Protein AF-A0A3B9HI91-F1 (afdb_monomer_lite)

Sequence (63 aa):
TDEEAFIYLATDLTEGQSSPEETESLQIRKLPLTEAIQMAMDGRITDAMSVAGLLKAKLVLGL

Radius of gyration: 13.76 Å; chains: 1; bounding box: 30×34×28 Å

pLDDT: mean 95.76, std 3.53, range [75.12, 98.56]

Structure (mmCIF, N/CA/C/O backbone):
data_AF-A0A3B9HI91-F1
#
_entry.id   AF-A0A3B9HI91-F1
#
loop_
_atom_site.group_PDB
_atom_site.id
_atom_site.type_symbol
_atom_site.label_atom_id
_atom_site.label_alt_id
_atom_site.label_comp_id
_atom_site.label_asym_id
_atom_site.label_entity_id
_atom_site.label_seq_id
_atom_site.pdbx_PDB_ins_code
_atom_site.Cartn_x
_atom_site.Cartn_y
_atom_site.Cartn_z
_atom_site.occupancy
_atom_site.B_iso_or_equiv
_atom_site.auth_seq_id
_atom_site.auth_comp_id
_atom_site.auth_asym_id
_atom_site.auth_atom_id
_atom_site.pdbx_PDB_model_num
ATOM 1 N N . THR A 1 1 ? 16.400 -16.743 -7.982 1.00 75.12 1 THR A N 1
ATOM 2 C CA . THR A 1 1 ? 16.647 -15.305 -7.808 1.00 75.12 1 THR A CA 1
ATOM 3 C C . THR A 1 1 ? 16.888 -15.065 -6.334 1.00 75.12 1 THR A C 1
ATOM 5 O O . THR A 1 1 ? 16.477 -15.893 -5.527 1.00 75.12 1 THR A O 1
ATOM 8 N N . ASP A 1 2 ? 17.600 -14.002 -6.012 1.00 91.44 2 ASP A N 1
ATOM 9 C CA . ASP A 1 2 ? 17.995 -13.538 -4.676 1.00 91.44 2 ASP A CA 1
ATOM 10 C C . ASP A 1 2 ? 17.390 -12.155 -4.369 1.00 91.44 2 ASP A C 1
ATOM 12 O O . ASP A 1 2 ? 17.883 -11.414 -3.528 1.00 91.44 2 ASP A O 1
ATOM 16 N N . GLU A 1 3 ? 16.317 -11.802 -5.081 1.00 93.25 3 GLU A N 1
ATOM 17 C CA . GLU A 1 3 ? 15.608 -10.540 -4.916 1.00 93.25 3 GLU A CA 1
ATOM 18 C C . GLU A 1 3 ? 14.713 -10.578 -3.675 1.00 93.25 3 GLU A C 1
ATOM 20 O O . GLU A 1 3 ? 13.935 -11.515 -3.472 1.00 93.25 3 GLU A O 1
ATOM 25 N N . GLU A 1 4 ? 14.809 -9.525 -2.867 1.00 94.00 4 GLU A N 1
ATOM 26 C CA . GLU A 1 4 ? 14.028 -9.335 -1.652 1.00 94.00 4 GLU A CA 1
ATOM 27 C C . GLU A 1 4 ? 13.226 -8.037 -1.748 1.00 94.00 4 GLU A C 1
ATOM 29 O O . GLU A 1 4 ? 13.743 -6.994 -2.148 1.00 94.00 4 GLU A O 1
ATOM 34 N N . ALA A 1 5 ? 11.960 -8.095 -1.337 1.00 93.75 5 ALA A N 1
ATOM 35 C CA . ALA A 1 5 ? 11.085 -6.935 -1.249 1.00 93.75 5 ALA A CA 1
ATOM 36 C C . ALA A 1 5 ? 10.575 -6.771 0.184 1.00 93.75 5 ALA A C 1
ATOM 38 O O . ALA A 1 5 ? 10.068 -7.716 0.795 1.00 93.75 5 ALA A O 1
ATOM 39 N N . PHE A 1 6 ? 10.667 -5.550 0.705 1.00 96.56 6 PHE A N 1
ATOM 40 C CA . PHE A 1 6 ? 10.181 -5.186 2.033 1.00 96.56 6 PHE A CA 1
ATOM 41 C C . PHE A 1 6 ? 8.954 -4.287 1.899 1.00 96.56 6 PHE A C 1
ATOM 43 O O . PHE A 1 6 ? 8.990 -3.267 1.214 1.00 96.56 6 PHE A O 1
ATOM 50 N N . ILE A 1 7 ? 7.865 -4.657 2.572 1.00 97.12 7 ILE A N 1
ATOM 51 C CA . ILE A 1 7 ? 6.614 -3.895 2.569 1.00 97.12 7 ILE A CA 1
ATOM 52 C C . ILE A 1 7 ? 6.442 -3.222 3.929 1.00 97.12 7 ILE A C 1
ATOM 54 O O . ILE A 1 7 ? 6.460 -3.890 4.964 1.00 97.12 7 ILE A O 1
ATOM 58 N N . TYR A 1 8 ? 6.220 -1.909 3.916 1.00 97.50 8 TYR A N 1
ATOM 59 C CA . TYR A 1 8 ? 6.011 -1.093 5.111 1.00 97.50 8 TYR A CA 1
ATOM 60 C C . TYR A 1 8 ? 4.592 -0.514 5.144 1.00 97.50 8 TYR A C 1
ATOM 62 O O . TYR A 1 8 ? 4.021 -0.184 4.106 1.00 97.50 8 TYR A O 1
ATOM 70 N N . LEU A 1 9 ? 4.034 -0.362 6.348 1.00 96.50 9 LEU A N 1
ATOM 71 C CA . LEU A 1 9 ? 2.770 0.335 6.592 1.00 96.50 9 LEU A CA 1
ATOM 72 C C . LEU A 1 9 ? 3.074 1.700 7.215 1.00 96.50 9 LEU A C 1
ATOM 74 O O . LEU A 1 9 ? 3.423 1.775 8.390 1.00 96.50 9 LEU A O 1
ATOM 78 N N . ALA A 1 10 ? 2.969 2.765 6.422 1.00 96.25 10 ALA A N 1
ATOM 79 C CA . ALA A 1 10 ? 3.213 4.123 6.894 1.00 96.25 10 ALA A CA 1
ATOM 80 C C . ALA A 1 10 ? 1.938 4.732 7.504 1.00 96.25 10 ALA A C 1
ATOM 82 O O . ALA A 1 10 ? 0.873 4.709 6.885 1.00 96.25 10 ALA A O 1
ATOM 83 N N . THR A 1 11 ? 2.054 5.286 8.710 1.00 94.94 11 THR A N 1
ATOM 84 C CA . THR A 1 11 ? 0.975 5.958 9.454 1.00 94.94 11 THR A CA 1
ATOM 85 C C . THR A 1 11 ? 1.424 7.350 9.891 1.00 94.94 11 THR A C 1
ATOM 87 O O . THR A 1 11 ? 2.588 7.702 9.719 1.00 94.94 11 THR A O 1
ATOM 90 N N . ASP A 1 12 ? 0.495 8.151 10.424 1.00 96.62 12 ASP A N 1
ATOM 91 C CA . ASP A 1 12 ? 0.776 9.503 10.939 1.00 96.62 12 ASP A CA 1
ATOM 92 C C . ASP A 1 12 ? 1.467 10.415 9.909 1.00 96.62 12 ASP A C 1
ATOM 94 O O . ASP A 1 12 ? 2.433 11.122 10.192 1.00 96.62 12 ASP A O 1
ATOM 98 N N . LEU A 1 13 ? 0.958 10.371 8.673 1.00 95.31 13 LEU A N 1
ATOM 99 C CA . LEU A 1 13 ? 1.525 11.081 7.530 1.00 95.31 13 LEU A CA 1
ATOM 100 C C . LEU A 1 13 ? 1.302 12.595 7.626 1.00 95.31 13 LEU A C 1
ATOM 102 O O . LEU A 1 13 ? 0.198 13.062 7.913 1.00 95.31 13 LEU A O 1
ATOM 106 N N . THR A 1 14 ? 2.332 13.357 7.267 1.00 96.38 14 THR A N 1
ATOM 107 C CA . THR A 1 14 ? 2.248 14.793 6.987 1.00 96.38 14 THR A CA 1
ATOM 108 C C . THR A 1 14 ? 2.345 15.038 5.484 1.00 96.38 14 THR A C 1
ATOM 110 O O . THR A 1 14 ? 3.049 14.331 4.763 1.00 96.38 14 THR A O 1
ATOM 113 N N . GLU A 1 15 ? 1.602 16.024 4.981 1.00 94.62 15 GLU A N 1
ATOM 114 C CA . GLU A 1 15 ? 1.650 16.368 3.560 1.00 94.62 15 GLU A CA 1
ATOM 115 C C . GLU A 1 15 ? 2.973 17.069 3.227 1.00 94.62 15 GLU A C 1
ATOM 117 O O . GLU A 1 15 ? 3.373 18.022 3.895 1.00 94.62 15 GLU A O 1
ATOM 122 N N . GLY A 1 16 ? 3.652 16.574 2.193 1.00 93.19 16 GLY A N 1
ATOM 123 C CA . GLY A 1 16 ? 4.899 17.124 1.671 1.00 93.19 16 GLY A CA 1
ATOM 124 C C . GLY A 1 16 ? 4.778 17.484 0.194 1.00 93.19 16 GLY A C 1
ATOM 125 O O . GLY A 1 16 ? 3.784 17.177 -0.466 1.00 93.19 16 GLY A O 1
ATOM 126 N N . GLN A 1 17 ? 5.806 18.138 -0.341 1.00 93.00 17 GLN A N 1
ATOM 127 C CA . GLN A 1 17 ? 5.862 18.464 -1.762 1.00 93.00 17 GLN A CA 1
ATOM 128 C C . GLN A 1 17 ? 6.260 17.222 -2.571 1.00 93.00 17 GLN A C 1
ATOM 130 O O . GLN A 1 17 ? 7.262 16.577 -2.275 1.00 93.00 17 GLN A O 1
ATOM 135 N N . SER A 1 18 ? 5.470 16.886 -3.592 1.00 91.00 18 SER A N 1
ATOM 136 C CA . SER A 1 18 ? 5.792 15.793 -4.516 1.00 91.00 18 SER A CA 1
ATOM 137 C C . SER A 1 18 ? 7.010 16.162 -5.371 1.00 91.00 18 SER A C 1
ATOM 139 O O . SER A 1 18 ? 7.097 17.290 -5.856 1.00 91.00 18 SER A O 1
ATOM 141 N N . SER A 1 19 ? 7.940 15.221 -5.540 1.00 92.88 19 SER A N 1
ATOM 142 C CA . SER A 1 19 ? 9.170 15.393 -6.323 1.00 92.88 19 SER A CA 1
ATOM 143 C C . SER A 1 19 ? 9.518 14.101 -7.087 1.00 92.88 19 SER A C 1
ATOM 145 O O . SER A 1 19 ? 10.517 13.467 -6.748 1.00 92.88 19 SER A O 1
ATOM 147 N N . PRO A 1 20 ? 8.682 13.672 -8.053 1.00 93.12 20 PRO A N 1
ATOM 148 C CA . PRO A 1 20 ? 8.954 12.488 -8.867 1.00 93.12 20 PRO A CA 1
ATOM 149 C C . PRO A 1 20 ? 10.148 12.705 -9.811 1.00 93.12 20 PRO A C 1
ATOM 151 O O . PRO A 1 20 ? 10.455 13.843 -10.181 1.00 93.12 20 PRO A O 1
ATOM 154 N N . GLU A 1 21 ? 10.800 11.619 -10.219 1.00 95.00 21 GLU A N 1
ATOM 155 C CA . GLU A 1 21 ? 11.849 11.648 -11.247 1.00 95.00 21 GLU A CA 1
ATOM 156 C C . GLU A 1 21 ? 11.262 11.899 -12.650 1.00 95.00 21 GLU A C 1
ATOM 158 O O . GLU A 1 21 ? 10.073 11.705 -12.897 1.00 95.00 21 GLU A O 1
ATOM 163 N N . GLU A 1 22 ? 12.091 12.315 -13.613 1.00 93.50 22 GLU A N 1
ATOM 164 C CA . GLU A 1 22 ? 11.630 12.666 -14.972 1.00 93.50 22 GLU A CA 1
ATOM 165 C C . GLU A 1 22 ? 10.932 11.509 -15.706 1.00 93.50 22 GLU A C 1
ATOM 167 O O . GLU A 1 22 ? 10.094 11.727 -16.583 1.00 93.50 22 GLU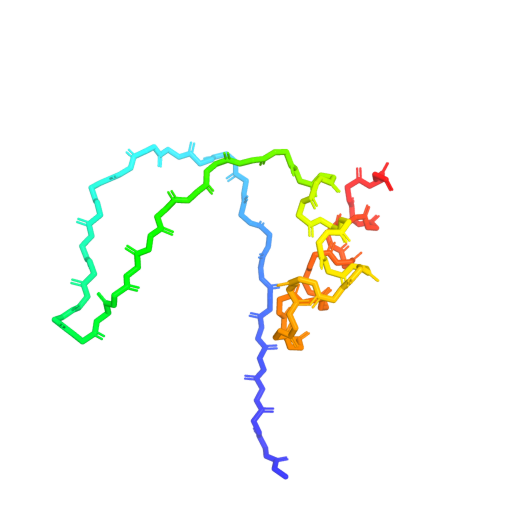 A O 1
ATOM 172 N N . THR A 1 23 ? 11.282 10.273 -15.360 1.00 95.19 23 THR A N 1
ATOM 173 C CA . THR A 1 23 ? 10.732 9.049 -15.951 1.00 95.19 23 THR A CA 1
ATOM 174 C C . THR A 1 23 ? 9.472 8.555 -15.238 1.00 95.19 23 THR A C 1
ATOM 176 O O . THR A 1 23 ? 8.806 7.642 -15.732 1.00 95.19 23 THR A O 1
ATOM 179 N N . GLU A 1 24 ? 9.108 9.154 -14.105 1.00 94.94 24 GLU A N 1
ATOM 180 C CA . GLU A 1 24 ? 7.970 8.742 -13.294 1.00 94.94 24 GLU A CA 1
ATOM 181 C C . GLU A 1 24 ? 6.685 9.463 -13.723 1.00 94.94 24 GLU A C 1
ATOM 183 O O . GLU A 1 24 ? 6.496 10.662 -13.517 1.00 94.94 24 GLU A O 1
ATOM 188 N N . SER A 1 25 ? 5.735 8.707 -14.278 1.00 92.38 25 SER A N 1
ATOM 189 C CA . SER A 1 25 ? 4.386 9.203 -14.573 1.00 92.38 25 SER A CA 1
ATOM 190 C C . SER A 1 25 ? 3.403 8.737 -13.500 1.00 92.38 25 SER A C 1
ATOM 192 O O . SER A 1 25 ? 2.699 7.740 -13.659 1.00 92.38 25 SER A O 1
ATOM 194 N N . LEU A 1 26 ? 3.386 9.443 -12.366 1.00 91.94 26 LEU A N 1
ATOM 195 C CA . LEU A 1 26 ? 2.561 9.086 -11.210 1.00 91.94 26 LEU A CA 1
ATOM 196 C C . LEU A 1 26 ? 1.282 9.926 -11.141 1.00 91.94 26 LEU A C 1
ATOM 198 O O . LEU A 1 26 ? 1.301 11.148 -11.275 1.00 91.94 26 LEU A O 1
ATOM 202 N N . GLN A 1 27 ? 0.159 9.263 -10.857 1.00 91.06 27 GLN A N 1
ATOM 203 C CA . GLN A 1 27 ? -1.095 9.914 -10.480 1.00 91.06 27 GLN A CA 1
ATOM 204 C C . GLN A 1 27 ? -1.438 9.569 -9.035 1.00 91.06 27 GLN A C 1
ATOM 206 O O . GLN A 1 27 ? -1.540 8.398 -8.668 1.00 91.06 27 GLN A O 1
ATOM 211 N N . ILE A 1 28 ? -1.657 10.594 -8.214 1.00 91.00 28 ILE A N 1
ATOM 212 C CA . ILE A 1 28 ? -1.996 10.416 -6.802 1.00 91.00 28 ILE A CA 1
ATOM 213 C C . ILE A 1 28 ? -3.507 10.228 -6.664 1.00 91.00 28 ILE A C 1
ATOM 215 O O . ILE A 1 28 ? -4.296 11.055 -7.122 1.00 91.00 28 ILE A O 1
ATOM 219 N N . ARG A 1 29 ? -3.916 9.158 -5.975 1.00 93.38 29 ARG A N 1
ATOM 220 C CA . ARG A 1 29 ? -5.313 8.899 -5.605 1.00 93.38 29 ARG A CA 1
ATOM 221 C C . ARG A 1 29 ? -5.418 8.666 -4.099 1.00 93.38 29 ARG A C 1
ATOM 223 O O . ARG A 1 29 ? -4.766 7.775 -3.567 1.00 93.38 29 ARG A O 1
ATOM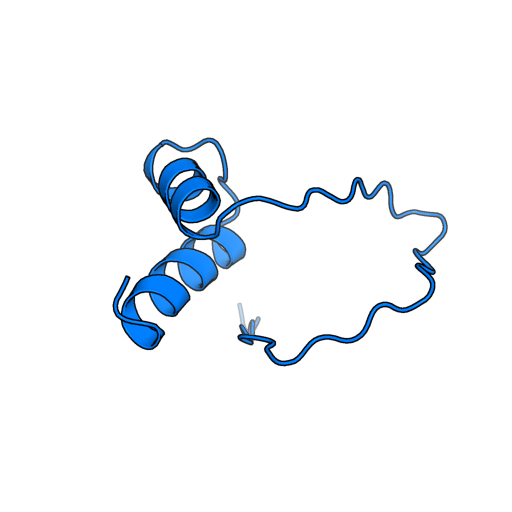 230 N N . LYS A 1 30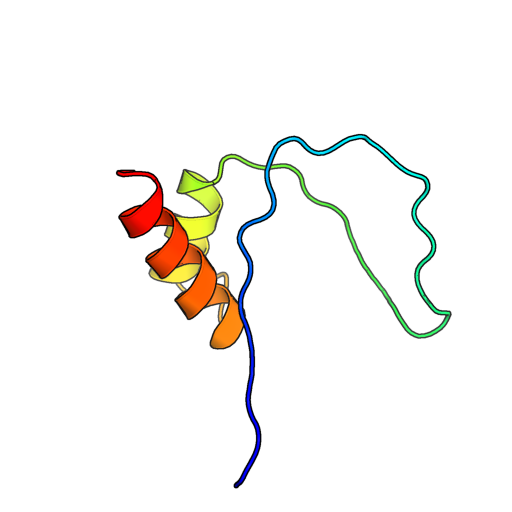 ? -6.268 9.447 -3.424 1.00 95.19 30 LYS A N 1
ATOM 231 C CA . LYS A 1 30 ? -6.680 9.212 -2.031 1.00 95.19 30 LYS A CA 1
ATOM 232 C C . LYS A 1 30 ? -8.027 8.479 -2.059 1.00 95.19 30 LYS A C 1
ATOM 234 O O . LYS A 1 30 ? -8.971 8.974 -2.668 1.00 95.19 30 LYS A O 1
ATOM 239 N N . LEU A 1 31 ? -8.104 7.305 -1.440 1.00 97.12 31 LEU A N 1
ATOM 240 C CA . LEU A 1 31 ? -9.310 6.474 -1.359 1.00 97.12 31 LEU A CA 1
ATOM 241 C C . LEU A 1 31 ? -9.336 5.692 -0.036 1.00 97.12 31 LEU A C 1
ATOM 243 O O . LEU A 1 31 ? -8.280 5.523 0.580 1.00 97.12 31 LEU A O 1
ATOM 247 N N . PRO A 1 32 ? -10.506 5.203 0.414 1.00 97.81 32 PRO A N 1
ATOM 248 C CA . PRO A 1 32 ? -10.587 4.322 1.573 1.00 97.81 32 PRO A CA 1
ATOM 249 C C . PRO A 1 32 ? -9.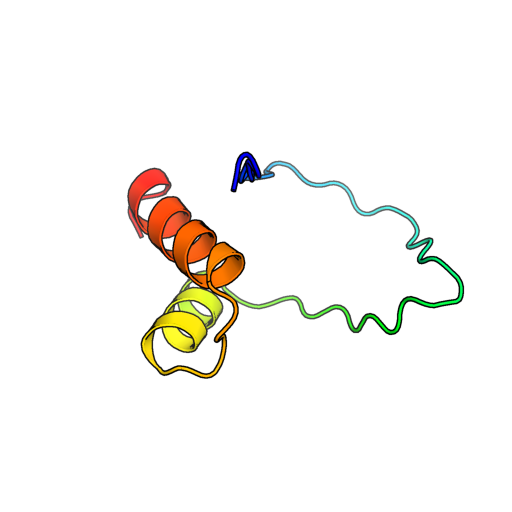754 3.048 1.377 1.00 97.81 32 PRO A C 1
ATOM 251 O O . PRO A 1 32 ? -9.794 2.425 0.316 1.00 97.81 32 PRO A O 1
ATOM 254 N N . LEU A 1 33 ? -9.049 2.607 2.424 1.00 97.38 33 LEU A N 1
ATOM 255 C CA . LEU A 1 33 ? -8.220 1.396 2.362 1.00 97.38 33 LEU A CA 1
ATOM 256 C C . LEU A 1 33 ? -9.041 0.145 2.000 1.00 97.38 33 LEU A C 1
ATOM 258 O O . LEU A 1 33 ? -8.574 -0.710 1.253 1.00 97.38 33 LEU A O 1
ATOM 262 N N . THR A 1 34 ? -10.284 0.055 2.474 1.00 98.19 34 THR A N 1
ATOM 263 C CA . THR A 1 34 ? -11.201 -1.047 2.146 1.00 98.19 34 THR A CA 1
ATOM 264 C C . THR A 1 34 ? -11.518 -1.126 0.652 1.00 98.19 34 THR A C 1
ATOM 266 O O . THR A 1 34 ? -11.612 -2.225 0.109 1.00 98.19 34 THR A O 1
ATOM 269 N N . GLU A 1 35 ? -11.619 0.014 -0.037 1.00 98.50 35 GLU A N 1
ATOM 270 C CA . GLU A 1 35 ? -11.820 0.055 -1.487 1.00 98.50 35 GLU A CA 1
ATOM 271 C C . GLU A 1 35 ? -10.578 -0.455 -2.227 1.00 98.50 35 GLU A C 1
ATOM 273 O O . GLU A 1 35 ? -10.703 -1.290 -3.121 1.00 98.50 35 GLU A O 1
ATOM 278 N N . ALA A 1 36 ? -9.377 -0.034 -1.817 1.00 98.31 36 ALA A N 1
ATOM 279 C CA . ALA A 1 36 ? -8.126 -0.524 -2.400 1.00 98.31 36 ALA A CA 1
ATOM 280 C C . ALA A 1 36 ? -7.935 -2.038 -2.183 1.00 98.31 36 ALA A C 1
ATOM 282 O O . ALA A 1 36 ? -7.527 -2.756 -3.095 1.00 98.31 36 ALA A O 1
ATOM 283 N N . ILE A 1 37 ? -8.292 -2.553 -1.002 1.00 98.44 37 ILE A N 1
ATOM 284 C CA . ILE A 1 37 ? -8.305 -3.997 -0.729 1.00 98.44 37 ILE A CA 1
ATOM 285 C C . ILE A 1 37 ? -9.276 -4.714 -1.674 1.00 98.44 37 ILE A C 1
ATOM 287 O O . ILE A 1 37 ? -8.930 -5.752 -2.235 1.00 98.44 37 ILE A O 1
ATOM 291 N N . GLN A 1 38 ? -10.475 -4.166 -1.888 1.00 98.56 38 GLN A N 1
ATOM 292 C CA . GLN A 1 38 ? -11.432 -4.755 -2.821 1.00 98.56 38 GLN A CA 1
ATOM 293 C C . GLN A 1 38 ? -10.897 -4.748 -4.260 1.00 98.56 38 GLN A C 1
ATOM 295 O O . GLN A 1 38 ? -11.054 -5.748 -4.953 1.00 98.56 38 GLN A O 1
ATOM 300 N N . MET A 1 39 ? -10.206 -3.679 -4.674 1.00 98.56 39 MET A N 1
ATOM 301 C CA . MET A 1 39 ? -9.518 -3.611 -5.969 1.00 98.56 39 MET A CA 1
ATOM 302 C C . MET A 1 39 ? -8.454 -4.707 -6.134 1.00 98.56 39 MET A C 1
ATOM 304 O O . MET A 1 39 ? -8.276 -5.228 -7.232 1.00 98.56 39 MET A O 1
ATOM 308 N N . ALA A 1 40 ? -7.739 -5.074 -5.067 1.00 98.44 40 ALA A N 1
ATOM 309 C CA . ALA A 1 40 ? -6.810 -6.207 -5.095 1.00 98.44 40 ALA A CA 1
ATOM 310 C C . ALA A 1 40 ? -7.552 -7.549 -5.214 1.00 98.44 40 ALA A C 1
ATOM 312 O O . ALA A 1 40 ? -7.157 -8.412 -5.992 1.00 98.44 40 ALA A O 1
ATOM 313 N N . MET A 1 41 ? -8.658 -7.713 -4.483 1.00 98.12 41 MET A N 1
ATOM 314 C CA . MET A 1 41 ? -9.467 -8.939 -4.508 1.00 98.12 41 MET A CA 1
ATOM 315 C C . MET A 1 41 ? -10.186 -9.169 -5.843 1.00 98.12 41 MET A C 1
ATOM 317 O O . MET A 1 41 ? -10.396 -10.318 -6.226 1.00 98.12 41 MET A O 1
ATOM 321 N N . ASP A 1 42 ? -10.584 -8.099 -6.535 1.00 98.25 42 ASP A N 1
ATOM 322 C CA . ASP A 1 42 ? -11.300 -8.163 -7.816 1.00 98.25 42 ASP A CA 1
ATOM 323 C C . ASP A 1 42 ? -10.394 -8.032 -9.055 1.00 98.25 42 ASP A C 1
ATOM 325 O O . ASP A 1 42 ? -10.885 -8.060 -10.183 1.00 98.25 42 ASP A O 1
ATOM 3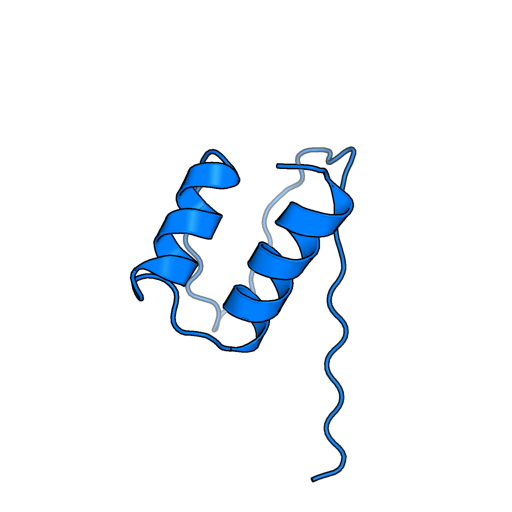29 N N . GLY A 1 43 ? -9.073 -7.943 -8.861 1.00 98.19 43 GLY A N 1
ATOM 330 C CA . GLY A 1 43 ? -8.090 -7.940 -9.945 1.00 98.19 43 GLY A CA 1
ATOM 331 C C . GLY A 1 43 ? -7.899 -6.592 -10.642 1.00 98.19 43 GLY A C 1
ATOM 332 O O . GLY A 1 43 ? -7.238 -6.539 -11.677 1.00 98.19 43 GLY A O 1
ATOM 333 N N . ARG A 1 44 ? -8.429 -5.488 -10.102 1.00 98.31 44 ARG A N 1
ATOM 334 C CA . ARG A 1 44 ? -8.092 -4.130 -10.571 1.00 98.31 44 ARG A CA 1
ATOM 335 C C . ARG A 1 44 ? -6.694 -3.680 -10.137 1.00 98.31 44 ARG A C 1
ATOM 337 O O . ARG A 1 44 ? -6.088 -2.866 -10.829 1.00 98.31 44 ARG A O 1
ATOM 344 N N . ILE A 1 45 ? -6.185 -4.190 -9.014 1.00 98.25 45 ILE A N 1
ATOM 345 C CA . ILE A 1 45 ? -4.769 -4.099 -8.627 1.00 98.25 45 ILE A CA 1
ATOM 346 C C . ILE A 1 45 ? -4.157 -5.483 -8.820 1.00 98.25 45 ILE A C 1
ATOM 348 O O . ILE A 1 45 ? -4.535 -6.426 -8.131 1.00 98.25 45 ILE A O 1
ATOM 352 N N . THR A 1 46 ? -3.225 -5.597 -9.766 1.00 98.12 46 THR A N 1
ATOM 353 C CA . THR A 1 46 ? -2.652 -6.887 -10.187 1.00 98.12 46 THR A CA 1
ATOM 354 C C . THR A 1 46 ? -1.189 -7.079 -9.808 1.00 98.12 46 THR A C 1
ATOM 356 O O . THR A 1 46 ? -0.679 -8.189 -9.924 1.00 98.12 46 THR A O 1
ATOM 359 N N . ASP A 1 47 ? -0.497 -6.022 -9.384 1.00 97.62 47 ASP A N 1
ATOM 360 C CA . ASP A 1 47 ? 0.890 -6.122 -8.932 1.00 97.62 47 ASP A CA 1
ATOM 361 C C . ASP A 1 47 ? 0.985 -6.960 -7.644 1.00 97.62 47 ASP A C 1
ATOM 363 O O . ASP A 1 47 ? 0.283 -6.701 -6.664 1.00 97.62 47 ASP A O 1
ATOM 367 N N . ALA A 1 48 ? 1.855 -7.972 -7.644 1.00 96.56 48 ALA A N 1
ATOM 368 C CA . ALA A 1 48 ? 1.908 -8.974 -6.581 1.00 96.56 48 ALA A CA 1
ATOM 369 C C . ALA A 1 48 ? 2.322 -8.379 -5.226 1.00 96.56 48 ALA A C 1
ATOM 371 O O . ALA A 1 48 ? 1.755 -8.752 -4.195 1.00 96.56 48 ALA A O 1
ATOM 372 N N . MET A 1 49 ? 3.269 -7.433 -5.218 1.00 97.88 49 MET A N 1
ATOM 373 C CA . MET A 1 49 ? 3.704 -6.757 -3.990 1.00 97.88 49 MET A CA 1
ATOM 374 C C . MET A 1 49 ? 2.582 -5.887 -3.421 1.00 97.88 49 MET A C 1
ATOM 376 O O . MET A 1 49 ? 2.308 -5.934 -2.220 1.00 97.88 49 MET A O 1
ATOM 380 N N . SER A 1 50 ? 1.874 -5.162 -4.287 1.00 97.88 50 SER A N 1
ATOM 381 C CA . SER A 1 50 ? 0.717 -4.344 -3.916 1.00 97.88 50 SER A CA 1
ATOM 382 C C . SER A 1 50 ? -0.414 -5.187 -3.320 1.00 97.88 50 SER A C 1
ATOM 384 O O . SER A 1 50 ? -0.944 -4.851 -2.259 1.00 97.88 50 SER A O 1
ATOM 386 N N . VAL A 1 51 ? -0.754 -6.317 -3.952 1.00 98.50 51 VAL A N 1
ATOM 387 C CA . VAL A 1 51 ? -1.767 -7.258 -3.441 1.00 98.50 51 VAL A CA 1
ATOM 388 C C . VAL A 1 51 ? -1.352 -7.811 -2.075 1.00 98.50 51 VAL A C 1
ATOM 390 O O . VAL A 1 51 ? -2.137 -7.756 -1.125 1.00 98.50 51 VAL A O 1
ATOM 393 N N . ALA A 1 52 ? -0.114 -8.298 -1.941 1.00 98.12 52 ALA A N 1
ATOM 394 C CA . ALA A 1 52 ? 0.390 -8.837 -0.680 1.00 98.12 52 ALA A CA 1
ATOM 395 C C . ALA A 1 52 ? 0.362 -7.790 0.448 1.00 98.12 52 ALA A C 1
ATOM 397 O O . ALA A 1 52 ? -0.092 -8.086 1.558 1.00 98.12 52 ALA A O 1
ATOM 398 N N . GLY A 1 53 ? 0.789 -6.559 0.158 1.00 98.38 53 GLY A N 1
ATOM 399 C CA . GLY A 1 53 ? 0.811 -5.461 1.121 1.00 98.38 53 GLY A CA 1
ATOM 400 C C . GLY A 1 53 ? -0.579 -5.050 1.599 1.00 98.38 53 GLY A C 1
ATOM 401 O O . GLY A 1 53 ? -0.803 -4.955 2.807 1.00 98.38 53 GLY A O 1
ATOM 402 N N . LEU A 1 54 ? -1.536 -4.883 0.683 1.00 98.44 54 LEU A N 1
ATOM 403 C CA . LEU A 1 54 ? -2.915 -4.511 1.022 1.00 98.44 54 LEU A CA 1
ATOM 404 C C . LEU A 1 54 ? -3.608 -5.583 1.874 1.00 98.44 54 LEU A C 1
ATOM 406 O O . LEU A 1 54 ? -4.250 -5.265 2.879 1.00 98.44 54 LEU A O 1
ATOM 410 N N . LEU A 1 55 ? -3.441 -6.860 1.520 1.00 98.19 55 LEU A N 1
ATOM 411 C CA . LEU A 1 55 ? -4.025 -7.966 2.284 1.00 98.19 55 LEU A CA 1
ATOM 412 C C . LEU A 1 55 ? -3.363 -8.129 3.658 1.00 98.19 55 LEU A C 1
ATOM 414 O O . LEU A 1 55 ? -4.052 -8.391 4.646 1.00 98.19 55 LEU A O 1
ATOM 418 N N . LYS A 1 56 ? -2.044 -7.922 3.761 1.00 98.19 56 LYS A N 1
ATOM 419 C CA . LYS A 1 56 ? -1.351 -7.923 5.054 1.00 98.19 56 LYS A CA 1
ATOM 420 C C . LYS A 1 56 ? -1.797 -6.754 5.932 1.00 98.19 56 LYS A C 1
ATOM 422 O O . LYS A 1 56 ? -2.043 -6.967 7.119 1.00 98.19 56 LYS A O 1
ATOM 427 N N . ALA A 1 57 ? -1.948 -5.559 5.362 1.00 98.12 57 ALA A N 1
ATOM 428 C CA . ALA A 1 57 ? -2.432 -4.378 6.074 1.00 98.12 57 ALA A CA 1
ATOM 429 C C . ALA A 1 57 ? -3.835 -4.602 6.653 1.00 98.12 57 ALA A C 1
ATOM 431 O O . ALA A 1 57 ? -4.061 -4.266 7.814 1.00 98.12 57 ALA A O 1
ATOM 432 N N . LYS A 1 58 ? -4.738 -5.255 5.902 1.00 98.12 58 LYS A N 1
ATOM 433 C CA . LYS A 1 58 ? -6.063 -5.663 6.402 1.00 98.12 58 LYS A CA 1
ATOM 434 C C . LYS A 1 58 ? -5.962 -6.452 7.713 1.00 98.12 58 LYS A C 1
ATOM 436 O O . LYS A 1 58 ? -6.634 -6.122 8.685 1.00 98.12 58 LYS A O 1
ATOM 441 N N . LEU A 1 59 ? -5.091 -7.463 7.747 1.00 98.06 59 LEU A N 1
ATOM 442 C CA . LEU A 1 59 ? -4.893 -8.312 8.926 1.00 98.06 59 LEU A CA 1
ATOM 443 C C . LEU A 1 59 ? -4.264 -7.552 10.098 1.00 98.06 59 LEU A C 1
ATOM 445 O O . LEU A 1 59 ? -4.667 -7.755 11.238 1.00 98.06 59 LEU A O 1
ATOM 449 N N . VAL A 1 60 ? -3.278 -6.692 9.827 1.00 97.50 60 VAL A N 1
ATOM 450 C CA . VAL A 1 60 ? -2.586 -5.900 10.860 1.00 97.50 60 VAL A CA 1
ATOM 451 C C . VAL A 1 60 ? -3.526 -4.880 11.506 1.00 97.50 60 VAL A C 1
ATOM 453 O O . VAL A 1 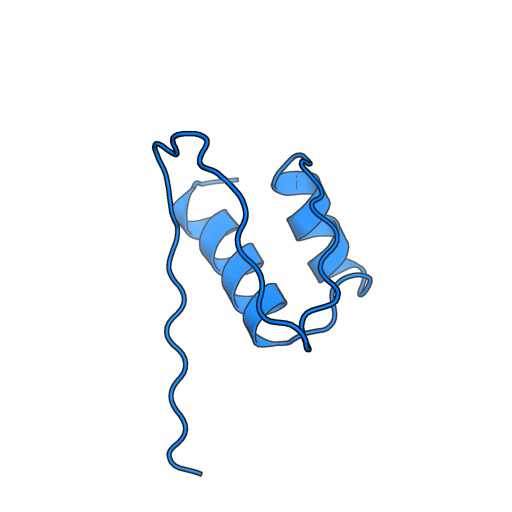60 ? -3.452 -4.666 12.712 1.00 97.50 60 VAL A O 1
ATOM 456 N N . LEU A 1 61 ? -4.415 -4.273 10.717 1.00 97.00 61 LEU A N 1
ATOM 457 C CA . LEU A 1 61 ? -5.328 -3.221 11.168 1.00 97.00 61 LEU A CA 1
ATOM 458 C C . LEU A 1 61 ? -6.696 -3.742 11.641 1.00 97.00 61 LEU A C 1
ATOM 460 O O . LEU A 1 61 ? -7.487 -2.957 12.156 1.00 97.00 61 LEU A O 1
ATOM 464 N N . GLY A 1 62 ? -6.981 -5.039 11.482 1.00 96.00 62 GLY A N 1
ATOM 465 C CA . GLY A 1 62 ? -8.254 -5.642 11.893 1.00 96.00 62 GLY A CA 1
ATOM 466 C C . GLY A 1 62 ? -9.458 -5.176 11.065 1.00 96.00 62 GLY A C 1
ATOM 467 O O . GLY A 1 62 ? -10.536 -4.975 11.623 1.00 96.00 62 GLY A O 1
ATOM 468 N N . LEU A 1 63 ? -9.256 -4.976 9.758 1.00 91.75 63 LEU A N 1
ATOM 469 C CA . LEU A 1 63 ? -10.274 -4.528 8.794 1.00 91.75 63 LEU A CA 1
ATOM 470 C C . LEU A 1 63 ? -11.024 -5.685 8.117 1.00 91.75 63 LEU A C 1
ATOM 472 O O . LEU A 1 63 ? -10.476 -6.808 8.026 1.00 91.75 63 LEU A O 1
#

Foldseek 3Di:
DPDDDDADDDPPDDDDDDDDDPPDDDDDDDDDLVVQQVCLVVVVDPDPSSNVNSVVVCVVVVD

Secondary structure (DSSP, 8-state):
-----------S---------TT---------HHHHHHHHHTTSS--HHHHHHHHHHHHHHT-